Protein AF-A0A357YZ82-F1 (afdb_monomer)

Mean predicted aligned error: 3.88 Å

pLDDT: mean 90.27, std 5.55, range [59.59, 95.06]

Foldseek 3Di:
DCVQQVVPDPLCPVQVPPHNPPPVVSVGSVNDPVCVVVVVVVPPD

Solvent-accessible surface area (backbone atoms only — not comparable to full-atom values): 3133 Å² total; per-residue (Å²): 105,57,77,86,44,64,58,95,55,96,68,61,74,74,37,77,55,93,53,82,67,94,53,71,91,72,68,49,61,84,77,57,69,80,60,54,62,60,53,54,54,74,66,65,126

Radius of gyration: 13.42 Å; Cα contacts (8 Å, |Δi|>4): 14; chains: 1; bounding box: 30×21×33 Å

Secondary structure (DSSP, 8-state):
-TTTTT-SSS--GGGSSS-SSS-GGGT-TTS--TTHHHHHHHH--

Sequence (45 aa):
IIRNLDLRRPIYRALSNYGQIGREDLNVPWERRDKTEALKAALKK

Structure (mmCIF, N/CA/C/O backbone):
data_AF-A0A357YZ82-F1
#
_entry.id   AF-A0A357YZ82-F1
#
loop_
_atom_site.group_PDB
_atom_site.id
_atom_site.type_symbol
_atom_site.label_atom_id
_atom_site.label_alt_id
_atom_site.label_comp_id
_atom_site.label_asym_id
_atom_site.label_entity_id
_atom_site.label_seq_id
_atom_site.pdbx_PDB_ins_code
_atom_site.Cartn_x
_atom_site.Cartn_y
_atom_site.Cartn_z
_atom_site.occupancy
_atom_site.B_iso_or_equiv
_atom_site.auth_seq_id
_atom_site.auth_comp_id
_atom_site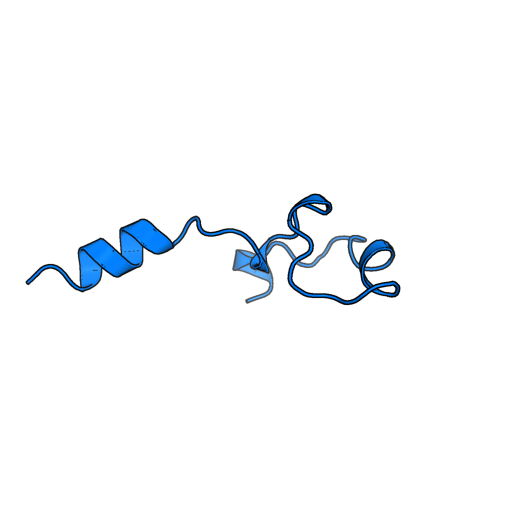.auth_asym_id
_atom_site.auth_atom_id
_atom_site.pdbx_PDB_model_num
ATOM 1 N N . ILE A 1 1 ? 2.803 -8.877 7.906 1.00 87.69 1 ILE A N 1
ATOM 2 C CA . ILE A 1 1 ? 3.397 -7.885 6.975 1.00 87.69 1 ILE A CA 1
ATOM 3 C C . ILE A 1 1 ? 3.241 -8.338 5.523 1.00 87.69 1 ILE A C 1
ATOM 5 O O . ILE A 1 1 ? 2.379 -7.788 4.860 1.00 87.69 1 ILE A O 1
ATOM 9 N N . ILE A 1 2 ? 3.942 -9.388 5.066 1.00 91.50 2 ILE A N 1
ATOM 10 C CA . ILE A 1 2 ? 3.918 -9.856 3.657 1.00 91.50 2 ILE A CA 1
ATOM 11 C C . ILE A 1 2 ? 2.506 -10.047 3.086 1.00 91.50 2 ILE A C 1
ATOM 13 O O . ILE A 1 2 ? 2.234 -9.556 2.000 1.00 91.50 2 ILE A O 1
ATOM 17 N N . ARG A 1 3 ? 1.609 -10.731 3.813 1.00 93.75 3 ARG A N 1
ATOM 18 C CA . ARG A 1 3 ? 0.220 -10.948 3.367 1.00 93.75 3 ARG A CA 1
ATOM 19 C C . ARG A 1 3 ? -0.589 -9.651 3.300 1.00 93.75 3 ARG A C 1
ATOM 21 O O . ARG A 1 3 ? -1.255 -9.397 2.313 1.00 93.75 3 ARG A O 1
ATOM 28 N N . ASN A 1 4 ? -0.495 -8.822 4.338 1.00 93.12 4 ASN A N 1
ATOM 29 C CA . ASN A 1 4 ? -1.295 -7.597 4.457 1.00 93.12 4 ASN A CA 1
ATOM 30 C C . ASN A 1 4 ? -0.879 -6.514 3.454 1.00 93.12 4 ASN A C 1
ATOM 32 O O . ASN A 1 4 ? -1.668 -5.622 3.178 1.00 93.12 4 ASN A O 1
ATOM 36 N N . LEU A 1 5 ? 0.363 -6.570 2.969 1.00 92.75 5 LEU A N 1
ATOM 37 C CA . LEU A 1 5 ? 0.911 -5.647 1.981 1.00 92.75 5 LEU A CA 1
ATOM 38 C C . LEU A 1 5 ? 1.117 -6.314 0.613 1.00 92.75 5 LEU A C 1
ATOM 40 O O . LEU A 1 5 ? 1.737 -5.707 -0.242 1.00 92.75 5 LEU A O 1
ATOM 44 N N . ASP A 1 6 ? 0.661 -7.552 0.398 1.00 92.25 6 ASP A N 1
ATOM 45 C CA . ASP A 1 6 ? 0.775 -8.254 -0.893 1.00 92.25 6 ASP A CA 1
ATOM 46 C C . ASP A 1 6 ? 2.184 -8.180 -1.541 1.00 92.25 6 ASP A C 1
ATOM 48 O O . ASP A 1 6 ? 2.374 -7.843 -2.709 1.00 92.25 6 ASP A O 1
ATOM 52 N N . LEU A 1 7 ? 3.225 -8.456 -0.747 1.00 93.25 7 LEU A N 1
ATOM 53 C CA . LEU A 1 7 ? 4.618 -8.158 -1.123 1.00 93.25 7 LEU A CA 1
ATOM 54 C C . LEU A 1 7 ? 5.263 -9.175 -2.082 1.00 93.25 7 LEU A C 1
ATOM 56 O O . LEU A 1 7 ? 6.375 -8.953 -2.564 1.00 93.25 7 LEU A O 1
ATOM 60 N N . ARG A 1 8 ? 4.616 -10.310 -2.366 1.00 93.88 8 ARG A N 1
ATOM 61 C CA . ARG A 1 8 ? 5.168 -11.372 -3.235 1.00 93.88 8 ARG A CA 1
ATOM 62 C C . ARG A 1 8 ? 4.917 -11.077 -4.716 1.00 93.88 8 ARG A C 1
ATOM 64 O O . ARG A 1 8 ? 4.372 -11.899 -5.443 1.00 93.88 8 ARG A O 1
ATOM 71 N N . ARG A 1 9 ? 5.312 -9.880 -5.147 1.00 92.44 9 ARG A N 1
ATOM 72 C CA . ARG A 1 9 ? 5.122 -9.357 -6.502 1.00 92.44 9 ARG A CA 1
ATOM 73 C C . ARG A 1 9 ? 6.378 -8.630 -6.980 1.00 92.44 9 ARG A C 1
ATOM 75 O O . ARG A 1 9 ? 7.095 -8.062 -6.157 1.00 92.44 9 ARG A O 1
ATOM 82 N N . PRO A 1 10 ? 6.638 -8.573 -8.296 1.00 91.88 10 PRO A N 1
ATOM 83 C CA . PRO A 1 10 ? 7.802 -7.878 -8.843 1.00 91.88 10 PRO A CA 1
ATOM 84 C C . PRO A 1 10 ? 7.598 -6.348 -8.900 1.00 91.88 10 PRO A C 1
ATOM 86 O O . PRO A 1 10 ? 7.686 -5.743 -9.962 1.00 91.88 10 PRO A O 1
ATOM 89 N N . ILE A 1 11 ? 7.327 -5.705 -7.757 1.00 90.81 11 ILE A N 1
ATOM 90 C CA . ILE A 1 11 ? 7.059 -4.252 -7.649 1.00 90.81 11 ILE A CA 1
ATOM 91 C C . ILE A 1 11 ? 8.294 -3.419 -7.260 1.00 90.81 11 ILE A C 1
ATOM 93 O O . ILE A 1 11 ? 8.234 -2.19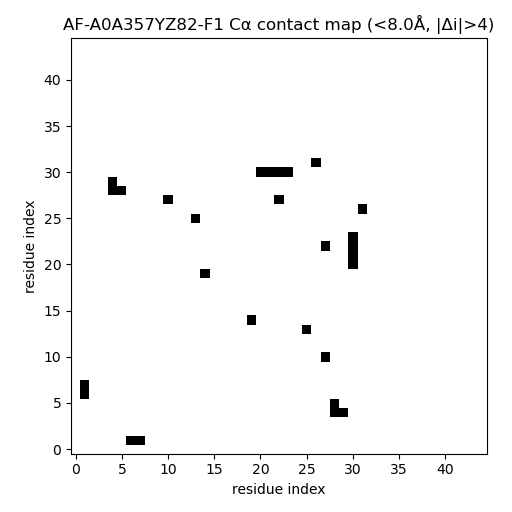6 -7.204 1.00 90.81 11 ILE A O 1
ATOM 97 N N . TYR A 1 12 ? 9.432 -4.066 -7.001 1.00 92.44 12 TYR A N 1
ATOM 98 C CA . TYR A 1 12 ? 10.595 -3.429 -6.370 1.00 92.44 12 TYR A CA 1
ATOM 99 C C . TYR A 1 12 ? 11.487 -2.619 -7.315 1.00 92.44 12 TYR A C 1
ATOM 101 O O . TYR A 1 12 ? 12.215 -1.741 -6.862 1.00 92.44 12 TYR A O 1
ATOM 109 N N . ARG A 1 13 ? 11.432 -2.875 -8.629 1.00 91.75 13 ARG A N 1
ATOM 110 C CA . ARG A 1 13 ? 12.315 -2.211 -9.604 1.00 91.75 13 ARG A CA 1
ATOM 111 C C . ARG A 1 13 ? 12.079 -0.701 -9.679 1.00 91.75 13 ARG A C 1
ATOM 113 O O . ARG A 1 13 ? 13.035 0.049 -9.794 1.00 91.75 13 ARG A O 1
ATOM 120 N N . ALA A 1 14 ? 10.829 -0.250 -9.603 1.00 88.94 14 ALA A N 1
ATOM 121 C CA . ALA A 1 14 ? 10.511 1.177 -9.686 1.00 88.94 14 ALA A CA 1
ATOM 122 C C . ALA A 1 14 ? 10.963 1.970 -8.443 1.00 88.94 14 ALA A C 1
ATOM 124 O O . ALA A 1 14 ? 11.126 3.182 -8.518 1.00 88.94 14 ALA A O 1
ATOM 125 N N . LEU A 1 15 ? 11.190 1.278 -7.321 1.00 89.62 15 LEU A N 1
ATOM 126 C CA . LEU A 1 15 ? 11.548 1.864 -6.026 1.00 89.62 15 LEU A CA 1
ATOM 127 C C . LEU A 1 15 ? 13.058 1.992 -5.809 1.00 89.62 15 LEU A C 1
ATOM 129 O O . LEU A 1 15 ? 13.485 2.608 -4.835 1.00 89.62 15 LEU A O 1
ATOM 133 N N . SER A 1 16 ? 13.879 1.385 -6.674 1.00 89.00 16 SER A N 1
ATOM 134 C CA . SER A 1 16 ? 15.340 1.461 -6.546 1.00 89.00 16 SER A CA 1
ATOM 135 C C . SER A 1 16 ? 15.884 2.850 -6.872 1.00 89.00 16 SER A C 1
ATOM 137 O O . SER A 1 16 ? 16.995 3.177 -6.468 1.00 89.00 16 SER A O 1
ATOM 139 N N . ASN A 1 17 ? 15.100 3.663 -7.586 1.00 87.69 17 ASN A N 1
ATOM 140 C CA . ASN A 1 17 ? 15.465 5.009 -7.998 1.00 87.69 17 ASN A CA 1
ATOM 141 C C . ASN A 1 17 ? 14.501 6.012 -7.360 1.00 87.69 17 ASN A C 1
ATOM 143 O O . ASN A 1 17 ? 13.291 5.793 -7.343 1.00 87.69 17 ASN A O 1
ATOM 147 N N . TYR A 1 18 ? 15.039 7.138 -6.885 1.00 85.06 18 TYR A N 1
ATOM 148 C CA . TYR A 1 18 ? 14.263 8.241 -6.299 1.00 85.06 18 TYR A CA 1
ATOM 149 C C . TYR A 1 18 ? 13.506 7.892 -5.000 1.00 85.06 18 TYR A C 1
ATOM 151 O O . TYR A 1 18 ? 12.563 8.587 -4.633 1.00 85.06 18 TYR A O 1
ATOM 159 N N . GLY A 1 19 ? 13.951 6.854 -4.285 1.00 88.50 19 GLY A N 1
ATOM 160 C CA . GLY A 1 19 ? 13.473 6.511 -2.944 1.00 88.50 19 GLY A CA 1
ATOM 161 C C . GLY A 1 19 ? 12.277 5.554 -2.903 1.00 88.50 19 GLY A C 1
ATOM 162 O O . GLY A 1 19 ? 11.555 5.360 -3.878 1.00 88.50 19 GLY A O 1
ATOM 163 N N . GLN A 1 20 ? 12.085 4.938 -1.732 1.00 91.06 20 GLN A N 1
ATOM 164 C CA . GLN A 1 20 ? 11.078 3.892 -1.496 1.00 91.06 20 GLN A CA 1
ATOM 165 C C . GLN A 1 20 ? 9.773 4.410 -0.861 1.00 91.06 20 GLN A C 1
ATOM 167 O O . GLN A 1 20 ? 8.794 3.664 -0.789 1.00 91.06 20 GLN A O 1
ATOM 172 N N . ILE A 1 21 ? 9.778 5.656 -0.374 1.00 91.88 21 ILE A N 1
ATOM 173 C CA . ILE A 1 21 ? 8.711 6.283 0.424 1.00 91.88 21 ILE A CA 1
ATOM 174 C C . ILE A 1 21 ? 8.245 7.569 -0.268 1.00 91.88 21 ILE A C 1
ATOM 176 O O . ILE A 1 21 ? 9.032 8.213 -0.962 1.00 91.88 21 ILE A O 1
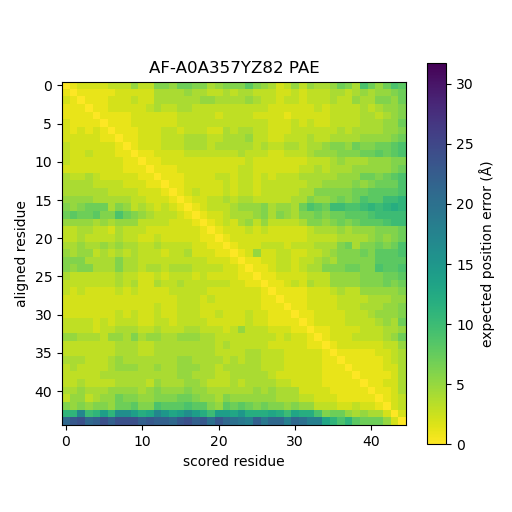ATOM 180 N N . GLY A 1 22 ? 6.979 7.945 -0.073 1.00 88.62 22 GLY A N 1
ATOM 181 C CA . GLY A 1 22 ? 6.394 9.186 -0.595 1.00 88.62 22 GLY A CA 1
ATOM 182 C C . GLY A 1 22 ? 6.088 9.134 -2.092 1.00 88.62 22 GLY A C 1
ATOM 183 O O . GLY A 1 22 ? 5.939 10.165 -2.741 1.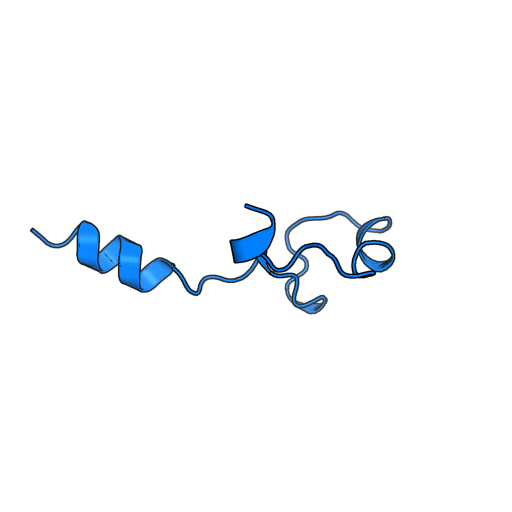00 88.62 22 GLY A O 1
ATOM 184 N N . ARG A 1 23 ? 6.022 7.922 -2.651 1.00 89.56 23 ARG A N 1
ATOM 185 C CA . ARG A 1 23 ? 5.761 7.650 -4.069 1.00 89.56 23 ARG A CA 1
ATOM 186 C C . ARG A 1 23 ? 4.341 7.134 -4.266 1.00 89.56 23 ARG A C 1
ATOM 188 O O . ARG A 1 23 ? 4.125 5.972 -4.616 1.00 89.56 23 ARG A O 1
ATOM 195 N N . GLU A 1 24 ? 3.365 8.006 -4.012 1.00 87.56 24 GLU A N 1
ATOM 196 C CA . GLU A 1 24 ? 1.937 7.693 -4.185 1.00 87.56 24 GLU A CA 1
ATOM 197 C C . GLU A 1 24 ? 1.593 7.348 -5.649 1.00 87.56 24 GLU A C 1
ATOM 199 O O . GLU A 1 24 ? 0.688 6.554 -5.907 1.00 87.56 24 GLU A O 1
ATOM 204 N N . ASP A 1 25 ? 2.387 7.847 -6.603 1.00 88.38 25 ASP A N 1
ATOM 205 C CA . ASP A 1 25 ? 2.294 7.555 -8.037 1.00 88.38 25 ASP A CA 1
ATOM 206 C C . ASP A 1 25 ? 2.546 6.076 -8.380 1.00 88.38 25 ASP A C 1
ATOM 208 O O . ASP A 1 25 ? 1.964 5.546 -9.326 1.00 88.38 25 ASP A O 1
ATOM 212 N N . LEU A 1 26 ? 3.371 5.381 -7.589 1.00 88.00 26 LEU A N 1
ATOM 213 C CA . LEU A 1 26 ? 3.698 3.966 -7.794 1.00 88.00 26 LEU A CA 1
ATOM 214 C C . LEU A 1 26 ? 2.667 3.011 -7.169 1.00 88.00 26 LEU A C 1
ATOM 216 O O . LEU A 1 26 ? 2.782 1.793 -7.333 1.00 88.00 26 LEU A O 1
ATOM 220 N N . ASN A 1 27 ? 1.665 3.544 -6.456 1.00 86.94 27 ASN A N 1
ATOM 221 C CA . ASN A 1 27 ? 0.579 2.798 -5.807 1.00 86.94 27 ASN A CA 1
ATOM 222 C C . ASN A 1 27 ? 1.071 1.590 -4.983 1.00 86.94 27 ASN A C 1
ATOM 224 O O . ASN A 1 27 ? 0.486 0.496 -4.994 1.00 86.94 27 ASN A O 1
ATOM 228 N N . VAL A 1 28 ? 2.182 1.783 -4.272 1.00 92.38 28 VAL A N 1
ATOM 229 C CA . VAL A 1 28 ? 2.742 0.758 -3.399 1.00 92.38 28 VAL A CA 1
ATOM 230 C C . VAL A 1 28 ? 1.866 0.565 -2.158 1.00 92.38 28 VAL A C 1
ATOM 232 O O . VAL A 1 28 ? 1.275 1.513 -1.641 1.00 92.38 28 VAL A O 1
ATOM 235 N N . PRO A 1 29 ? 1.752 -0.672 -1.656 1.00 92.12 29 PRO A N 1
ATOM 236 C CA . PRO A 1 29 ? 0.748 -1.017 -0.656 1.00 92.12 29 PRO A CA 1
ATOM 237 C C . PRO A 1 29 ? 0.985 -0.371 0.716 1.00 92.12 29 PRO A C 1
ATOM 239 O O . PRO A 1 29 ? 0.032 -0.214 1.469 1.00 92.12 29 PRO A O 1
ATOM 242 N N . TRP A 1 30 ? 2.221 0.011 1.049 1.00 91.38 30 TRP A N 1
ATOM 243 C CA . TRP A 1 30 ? 2.558 0.644 2.333 1.00 91.38 30 TRP A CA 1
ATOM 244 C C . TRP A 1 30 ? 2.310 2.155 2.380 1.00 91.38 30 TRP A C 1
ATOM 246 O O . TRP A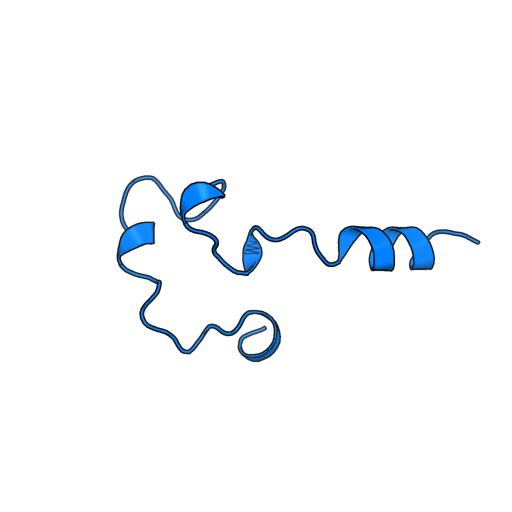 1 30 ? 2.218 2.698 3.473 1.00 91.38 30 TRP A O 1
ATOM 256 N N . GLU A 1 31 ? 2.154 2.819 1.233 1.00 93.25 31 GLU A N 1
ATOM 257 C CA . GLU A 1 31 ? 1.765 4.240 1.166 1.00 93.25 31 GLU A CA 1
ATOM 258 C C . GLU A 1 31 ? 0.242 4.427 1.287 1.00 93.25 31 GLU A C 1
ATOM 260 O O . GLU A 1 31 ? -0.271 5.540 1.390 1.00 93.25 31 GLU A O 1
ATOM 265 N N . ARG A 1 32 ? -0.528 3.332 1.289 1.00 92.25 32 ARG A N 1
ATOM 266 C CA . ARG A 1 32 ? -1.988 3.391 1.383 1.00 92.25 32 ARG A CA 1
ATOM 267 C C . ARG A 1 32 ? -2.431 3.781 2.790 1.00 92.25 32 ARG A C 1
ATOM 269 O O . ARG A 1 32 ? -1.940 3.272 3.792 1.00 92.25 32 ARG A O 1
ATOM 276 N N . ARG A 1 33 ? -3.445 4.647 2.849 1.00 92.50 33 ARG A N 1
ATOM 277 C CA . ARG A 1 33 ? -4.039 5.181 4.090 1.00 92.50 33 ARG A CA 1
ATOM 278 C C . ARG A 1 33 ? -5.352 4.491 4.477 1.00 92.50 33 ARG A C 1
ATOM 280 O O . ARG A 1 33 ? -6.131 5.039 5.256 1.00 92.50 33 ARG A O 1
ATOM 287 N N . ASP A 1 34 ? -5.590 3.291 3.959 1.00 90.69 34 ASP A N 1
ATOM 288 C CA . ASP A 1 34 ? -6.811 2.490 4.133 1.00 90.69 34 ASP A CA 1
ATOM 289 C C . ASP A 1 34 ? -7.169 2.213 5.605 1.00 90.69 34 ASP A C 1
ATOM 291 O O . ASP A 1 34 ? -8.340 2.182 5.976 1.00 90.69 34 ASP A O 1
ATOM 295 N N . LYS A 1 35 ? -6.168 2.086 6.478 1.00 91.06 35 LYS A N 1
ATOM 296 C CA . LYS A 1 35 ? -6.371 1.817 7.913 1.00 91.06 35 LYS A CA 1
ATOM 297 C C . LYS A 1 35 ? -6.641 3.053 8.764 1.00 91.06 35 LYS A C 1
ATOM 299 O O . LYS A 1 35 ? -6.885 2.912 9.961 1.00 91.06 35 LYS A O 1
ATOM 304 N N . THR A 1 36 ? -6.619 4.250 8.178 1.00 93.81 36 THR A N 1
ATOM 305 C CA . THR A 1 36 ? -6.799 5.508 8.922 1.00 93.81 36 THR A CA 1
ATOM 306 C C . THR A 1 36 ? -8.127 5.534 9.679 1.00 93.81 36 THR A C 1
ATOM 308 O O . THR A 1 36 ? -8.156 5.871 10.860 1.00 93.81 36 THR A O 1
ATOM 311 N N . GLU A 1 37 ? -9.221 5.130 9.032 1.00 93.31 37 GLU A N 1
ATOM 312 C CA . GLU A 1 37 ? -10.550 5.156 9.653 1.00 93.31 37 GLU A CA 1
ATOM 313 C C . GLU A 1 37 ? -10.706 4.090 10.742 1.00 93.31 37 GLU A C 1
ATOM 315 O O . GLU A 1 37 ? -11.264 4.373 11.799 1.00 93.31 37 GLU A O 1
ATOM 320 N N . ALA A 1 38 ? -10.128 2.900 10.546 1.00 93.44 38 ALA A N 1
ATOM 321 C CA . ALA A 1 38 ? -10.109 1.856 11.572 1.00 93.44 38 ALA A CA 1
ATOM 322 C C . ALA A 1 38 ? -9.361 2.315 12.836 1.00 93.44 38 ALA A C 1
ATOM 324 O O . ALA A 1 38 ? -9.815 2.073 13.954 1.00 93.44 38 ALA A O 1
ATOM 325 N N . LEU A 1 39 ? -8.244 3.031 12.665 1.00 93.44 39 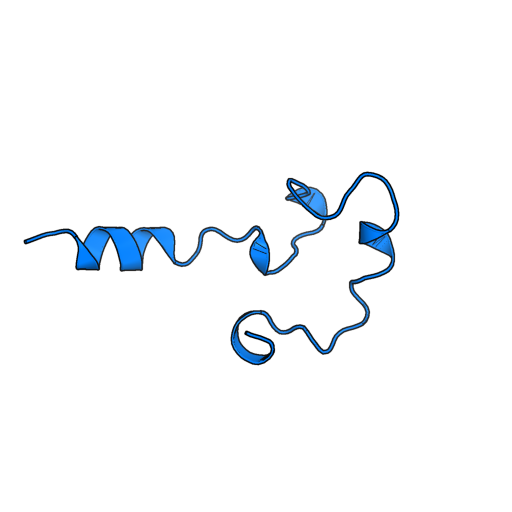LEU A N 1
ATOM 326 C CA . LEU A 1 39 ? -7.485 3.602 13.779 1.00 93.44 39 LEU A CA 1
ATOM 327 C C . LEU A 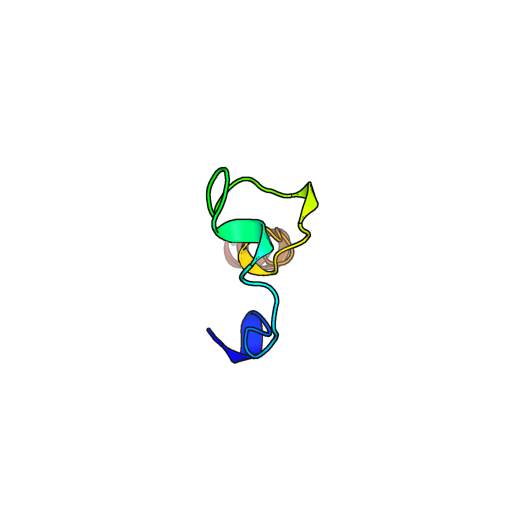1 39 ? -8.262 4.718 14.488 1.00 93.44 39 LEU A C 1
ATOM 329 O O . LEU A 1 39 ? -8.322 4.730 15.714 1.00 93.44 3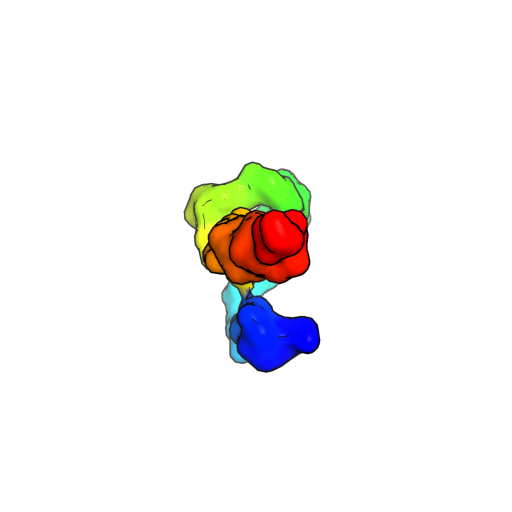9 LEU A O 1
ATOM 333 N N . LYS A 1 40 ? -8.907 5.625 13.743 1.00 94.56 40 LYS A N 1
ATOM 334 C CA . LYS A 1 40 ? -9.772 6.662 14.333 1.00 94.56 40 LYS A CA 1
ATOM 335 C C . LYS A 1 40 ? -10.938 6.059 15.116 1.00 94.56 40 LYS A C 1
ATOM 337 O O . LYS A 1 40 ? -11.262 6.562 16.187 1.00 94.56 40 LYS A O 1
ATOM 342 N N . ALA A 1 41 ? -11.557 4.995 14.602 1.00 95.06 41 ALA A N 1
ATOM 343 C CA . ALA A 1 41 ? -12.643 4.295 15.282 1.00 95.06 41 ALA A CA 1
ATOM 344 C C . ALA A 1 41 ? -12.171 3.650 16.592 1.00 95.06 41 ALA A C 1
ATOM 346 O O . ALA A 1 41 ? -12.847 3.789 17.603 1.00 95.06 41 ALA A O 1
ATOM 347 N N . ALA A 1 42 ? -10.986 3.032 16.605 1.00 93.94 42 ALA A N 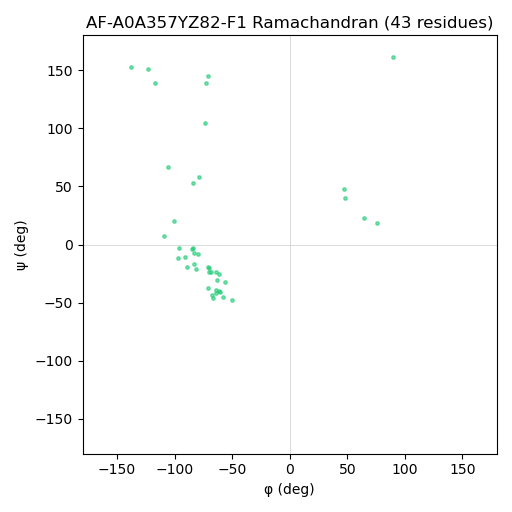1
ATOM 348 C CA . ALA A 1 42 ? -10.403 2.453 17.818 1.00 93.94 42 ALA A CA 1
ATOM 349 C C . ALA A 1 42 ? -10.079 3.496 18.908 1.00 93.94 42 ALA A C 1
ATOM 351 O O . ALA A 1 42 ? -9.998 3.149 20.083 1.00 93.94 42 ALA A O 1
ATOM 352 N N . LEU A 1 43 ? -9.886 4.764 18.527 1.00 93.31 43 LEU A N 1
ATOM 353 C CA . LEU A 1 43 ? -9.622 5.871 19.452 1.00 93.31 43 LEU A CA 1
ATOM 354 C C . LEU A 1 43 ? -10.892 6.563 19.965 1.00 93.31 43 LEU A C 1
ATOM 356 O O . LEU A 1 43 ? -10.822 7.263 20.975 1.00 93.31 43 LEU A O 1
ATOM 360 N N . LYS A 1 44 ? -12.037 6.405 19.288 1.00 77.56 44 LYS A N 1
ATOM 361 C CA . LYS A 1 44 ? -13.311 6.958 19.761 1.00 77.56 44 LYS A CA 1
ATOM 362 C C . LYS A 1 44 ? -13.796 6.129 20.952 1.00 77.56 44 LYS A C 1
ATOM 364 O O . LYS A 1 44 ? -14.237 4.996 20.783 1.00 77.56 44 LYS A O 1
ATOM 369 N N . LYS A 1 45 ? -13.647 6.715 22.138 1.00 59.59 45 LYS A N 1
ATOM 370 C CA . LYS A 1 45 ? -14.132 6.220 23.427 1.00 59.59 45 LYS A CA 1
ATOM 371 C C . LYS A 1 45 ? -15.533 6.747 23.704 1.00 59.59 45 LYS A C 1
ATOM 373 O O . LYS A 1 45 ? -15.761 7.938 23.391 1.00 59.59 45 LYS A O 1
#